Protein AF-A0AAV9LV92-F1 (afdb_monomer_lite)

Foldseek 3Di:
DVVQLVVCVVVVAQADPVRHHPCLLVVLQVVQVVQAQDDVVVPRDGHDDDDDDDDDVPDCPDPNNVSNCVRDPDDDDDDPVVVVVVD

Radius of gyration: 16.42 Å; chains: 1; bounding box: 33×42×42 Å

Sequence (87 aa):
MHAYHQMSFLLRRPPGREAYPGDVFYLHSRHLERAAKLSSSLGEGSMTALPIVETQSGDVSAYILINVISITDGQIFLSTDLFNFGI

pLDDT: mean 87.76, std 5.75, range [68.06, 95.88]

InterPro domains:
  IPR000194 ATPase, F1/V1/A1 complex, alpha/beta subunit, nucleotide-binding domain [PF00006] (2-86)
  IPR005294 ATP synthase, F1 complex, alpha subunit [PTHR48082] (2-87)
  IPR027417 P-loop containing nucleoside triphosphate hydrolase [SSF52540] (2-87)

Structure (mmCIF, N/CA/C/O backbone):
data_AF-A0AAV9LV92-F1
#
_entry.id   AF-A0AAV9LV92-F1
#
loop_
_atom_site.group_PDB
_atom_site.id
_atom_site.type_symbol
_atom_site.label_atom_id
_atom_site.label_alt_id
_atom_site.label_comp_id
_atom_site.label_asym_id
_atom_site.label_entity_id
_atom_site.label_seq_id
_atom_site.pdbx_PDB_ins_code
_atom_site.Cartn_x
_atom_site.Cartn_y
_atom_site.Cartn_z
_atom_site.occupancy
_atom_site.B_iso_or_equiv
_at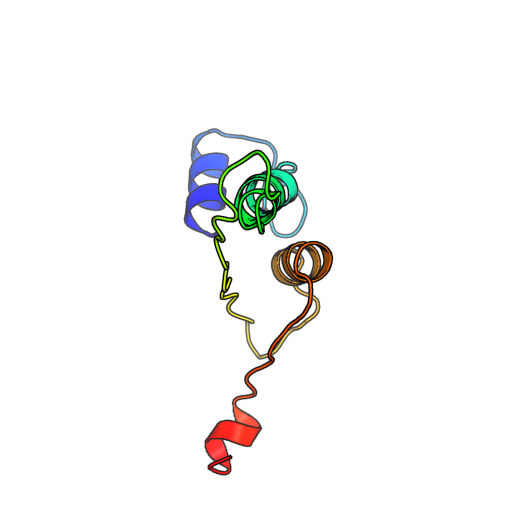om_site.auth_seq_id
_atom_site.auth_comp_id
_atom_site.auth_asym_id
_atom_site.auth_atom_id
_atom_site.pdbx_PDB_model_num
ATOM 1 N N . MET A 1 1 ? -3.161 -1.228 -10.891 1.00 68.06 1 MET A N 1
ATOM 2 C CA . MET A 1 1 ? -2.855 0.218 -11.035 1.00 68.06 1 MET A CA 1
ATOM 3 C C . MET A 1 1 ? -3.014 0.748 -12.465 1.00 68.06 1 MET A C 1
ATOM 5 O O . MET A 1 1 ? -3.409 1.899 -12.618 1.00 68.06 1 MET A O 1
ATOM 9 N N . HIS A 1 2 ? -2.788 -0.064 -13.507 1.00 76.88 2 HIS A N 1
ATOM 10 C CA . HIS A 1 2 ? -2.872 0.362 -14.915 1.00 76.88 2 HIS A CA 1
ATOM 11 C C . HIS A 1 2 ? -4.198 1.025 -15.328 1.00 76.88 2 HIS A C 1
ATOM 13 O O . HIS A 1 2 ? -4.176 2.019 -16.047 1.00 76.88 2 HIS A O 1
ATOM 19 N N . ALA A 1 3 ? -5.340 0.566 -14.804 1.00 78.00 3 ALA A N 1
ATOM 20 C CA . ALA A 1 3 ? -6.634 1.187 -15.095 1.00 78.00 3 ALA A CA 1
ATOM 21 C C . ALA A 1 3 ? -6.712 2.654 -14.622 1.00 78.00 3 ALA A C 1
ATOM 23 O O . ALA A 1 3 ? -7.158 3.520 -15.369 1.00 78.00 3 ALA A O 1
ATOM 24 N N . TYR A 1 4 ? -6.219 2.963 -13.416 1.00 80.75 4 TYR A N 1
ATOM 25 C CA . TYR A 1 4 ? -6.238 4.335 -12.893 1.00 80.75 4 TYR A CA 1
ATOM 26 C C . TYR A 1 4 ? -5.272 5.258 -13.642 1.00 80.75 4 TYR A C 1
ATOM 28 O O . TYR A 1 4 ? -5.587 6.418 -13.912 1.00 80.75 4 TYR A O 1
ATOM 36 N N . HIS A 1 5 ? -4.116 4.719 -14.029 1.00 79.56 5 HIS A N 1
ATOM 37 C CA . HIS A 1 5 ? -3.166 5.394 -14.903 1.00 79.56 5 HIS A CA 1
ATOM 38 C C . HIS A 1 5 ? -3.820 5.756 -16.246 1.00 79.56 5 HIS A C 1
ATOM 40 O O . HIS A 1 5 ? -3.877 6.930 -16.603 1.00 79.56 5 HIS A O 1
ATOM 46 N N . GLN A 1 6 ? -4.417 4.782 -16.943 1.00 79.75 6 GLN A N 1
ATOM 47 C CA . GLN A 1 6 ? -5.100 5.013 -18.223 1.00 79.75 6 GLN A CA 1
ATOM 48 C C . GLN A 1 6 ? -6.253 6.017 -18.108 1.00 79.75 6 GLN A C 1
ATOM 50 O O . GLN A 1 6 ? -6.373 6.912 -18.943 1.00 79.75 6 GLN A O 1
ATOM 55 N N . MET A 1 7 ? -7.067 5.925 -17.053 1.00 83.94 7 MET A N 1
ATOM 56 C CA . MET A 1 7 ? -8.124 6.906 -16.790 1.00 83.94 7 MET A CA 1
ATOM 57 C C . MET A 1 7 ? -7.563 8.316 -16.583 1.00 83.94 7 MET A C 1
ATOM 59 O O . MET A 1 7 ? -8.103 9.280 -17.121 1.00 83.94 7 MET A O 1
ATOM 63 N N . SER A 1 8 ? -6.463 8.449 -15.842 1.00 79.31 8 SER A N 1
ATOM 64 C CA . SER A 1 8 ? -5.828 9.748 -15.590 1.00 79.31 8 SER A CA 1
ATOM 65 C C . SER A 1 8 ? -5.266 10.373 -16.868 1.00 79.31 8 SER A C 1
ATOM 67 O O . SER A 1 8 ? -5.417 11.579 -17.069 1.00 79.31 8 SER A O 1
ATOM 69 N N . PHE A 1 9 ? -4.710 9.549 -17.762 1.00 78.06 9 PHE A N 1
ATOM 70 C CA . PHE A 1 9 ? -4.278 9.968 -19.098 1.00 78.06 9 PHE A CA 1
ATOM 71 C C . PHE A 1 9 ? -5.436 10.465 -19.963 1.00 78.06 9 PHE A C 1
ATOM 73 O O . PHE A 1 9 ? -5.347 11.549 -20.541 1.00 78.06 9 PHE A O 1
ATOM 80 N N . LEU A 1 10 ? -6.543 9.715 -20.016 1.00 87.00 10 LEU A N 1
ATOM 81 C CA . LEU A 1 10 ? -7.749 10.114 -20.753 1.00 87.00 10 LEU A CA 1
ATOM 82 C C . LEU A 1 10 ? -8.310 11.451 -20.249 1.00 87.00 10 LEU A C 1
ATOM 84 O O . LEU A 1 10 ? -8.747 12.284 -21.041 1.00 87.00 10 LEU A O 1
ATOM 88 N N . LEU A 1 11 ? -8.243 11.677 -18.937 1.00 88.62 11 LEU A N 1
ATOM 89 C CA . LEU A 1 11 ? -8.692 12.906 -18.282 1.00 88.62 11 LEU A CA 1
ATOM 90 C C . LEU A 1 11 ? -7.660 14.045 -18.323 1.00 88.62 11 LEU A C 1
ATOM 92 O O . LEU A 1 11 ? -7.898 15.092 -17.723 1.00 88.62 11 LEU A O 1
ATOM 96 N N . ARG A 1 12 ? -6.526 13.861 -19.016 1.00 87.56 12 ARG A N 1
ATOM 97 C CA . ARG A 1 12 ? -5.432 14.843 -19.130 1.00 87.56 12 ARG A CA 1
ATOM 98 C C . ARG A 1 12 ? -4.929 15.359 -17.778 1.00 87.56 12 ARG A C 1
ATOM 100 O O . ARG A 1 12 ? -4.522 16.515 -17.662 1.00 87.56 12 ARG A O 1
ATOM 107 N N . ARG A 1 13 ? -4.951 14.513 -16.745 1.00 87.50 13 ARG A N 1
ATOM 108 C CA . ARG A 1 13 ? -4.303 14.846 -15.474 1.00 87.50 13 ARG A CA 1
ATOM 109 C C . ARG A 1 13 ? -2.784 14.860 -15.677 1.00 87.50 13 ARG A C 1
ATOM 111 O O . ARG A 1 13 ? -2.274 14.003 -16.398 1.00 87.50 13 ARG A O 1
ATOM 118 N N . PRO A 1 14 ? -2.059 15.810 -15.066 1.00 84.12 14 PRO A N 1
ATOM 119 C CA . PRO A 1 14 ? -0.611 15.877 -15.209 1.00 84.12 14 PRO A CA 1
ATOM 120 C C . PRO A 1 14 ? 0.036 14.590 -14.658 1.00 84.12 14 PRO A C 1
ATOM 122 O O . PRO A 1 14 ? -0.261 14.210 -13.520 1.00 84.12 14 PRO A O 1
ATOM 125 N N . PRO A 1 15 ? 0.888 13.904 -15.443 1.00 86.62 15 PRO A N 1
ATOM 126 C CA . PRO A 1 15 ? 1.581 12.705 -14.989 1.00 86.62 15 PRO A CA 1
ATOM 127 C C . PRO A 1 15 ? 2.738 13.059 -14.044 1.00 86.62 15 PRO A C 1
ATOM 129 O O . PRO A 1 15 ? 3.386 14.095 -14.190 1.00 86.62 15 PRO A O 1
ATOM 132 N N . GLY A 1 16 ? 2.999 12.177 -13.082 1.00 84.25 16 GLY A N 1
ATOM 133 C CA . GLY A 1 16 ? 4.128 12.229 -12.156 1.00 84.25 16 GLY A CA 1
ATOM 134 C C . GLY A 1 16 ? 5.151 11.123 -12.433 1.00 84.25 16 GLY A C 1
ATOM 135 O O . GLY A 1 16 ? 5.425 10.771 -13.583 1.00 84.25 16 GLY A O 1
ATOM 136 N N . ARG A 1 17 ? 5.738 10.565 -11.366 1.00 83.19 17 ARG A N 1
ATOM 137 C CA . ARG A 1 17 ? 6.741 9.491 -11.455 1.00 83.19 17 ARG A CA 1
ATOM 138 C C . ARG A 1 17 ? 6.144 8.233 -12.097 1.00 83.19 17 ARG A C 1
ATOM 140 O O . ARG A 1 17 ? 5.025 7.848 -11.769 1.00 83.19 17 ARG A O 1
ATOM 147 N N . GLU A 1 18 ? 6.893 7.615 -13.016 1.00 80.19 18 GLU A N 1
ATOM 148 C CA . GLU A 1 18 ? 6.442 6.452 -13.809 1.00 80.19 18 GLU A CA 1
ATOM 149 C C . GLU A 1 18 ? 5.086 6.685 -14.507 1.00 80.19 18 GLU A C 1
ATOM 151 O O . GLU A 1 18 ? 4.303 5.761 -14.693 1.00 80.19 18 GLU A O 1
ATOM 156 N N . ALA A 1 19 ? 4.799 7.941 -14.874 1.00 83.75 19 ALA A N 1
ATOM 157 C CA . ALA A 1 19 ? 3.563 8.383 -15.517 1.00 83.75 19 ALA A CA 1
ATOM 158 C C . ALA A 1 19 ? 2.271 8.236 -14.676 1.00 83.75 19 ALA A C 1
ATOM 160 O O . ALA A 1 19 ? 1.181 8.585 -15.132 1.00 83.75 19 ALA A O 1
ATOM 161 N N . TYR A 1 20 ? 2.375 7.840 -13.405 1.00 84.31 20 TYR A N 1
ATOM 162 C CA . TYR A 1 20 ? 1.239 7.814 -12.488 1.00 84.31 20 TYR A CA 1
ATOM 163 C C . TYR A 1 20 ? 0.837 9.219 -12.021 1.00 84.31 20 TYR A C 1
ATOM 165 O O . TYR A 1 20 ? 1.698 10.077 -11.820 1.00 84.31 20 TYR A O 1
ATOM 173 N N . PRO A 1 21 ? -0.462 9.477 -11.805 1.00 84.31 21 PRO A N 1
ATOM 174 C CA . PRO A 1 21 ? -0.924 10.722 -11.194 1.00 84.31 21 PRO A CA 1
ATOM 175 C C . PRO A 1 21 ? -0.452 10.831 -9.733 1.00 84.31 21 PRO A C 1
ATOM 177 O O . PRO A 1 21 ? -0.261 9.825 -9.046 1.00 84.31 21 PRO A O 1
ATOM 180 N N . GLY A 1 22 ? -0.304 12.062 -9.231 1.00 84.25 22 GLY A N 1
ATOM 181 C CA . GLY A 1 22 ? 0.243 12.325 -7.891 1.00 84.25 22 GLY A CA 1
ATOM 182 C C . GLY A 1 22 ? -0.581 11.775 -6.716 1.00 84.25 22 GLY A C 1
ATOM 183 O O . GLY A 1 22 ? -0.057 11.633 -5.617 1.00 84.25 22 GLY A O 1
ATOM 184 N N . ASP A 1 23 ? -1.850 11.423 -6.935 1.00 87.94 23 ASP A N 1
ATOM 185 C CA . ASP A 1 23 ? -2.751 10.855 -5.924 1.00 87.94 23 ASP A CA 1
ATOM 186 C C . ASP A 1 23 ? -2.771 9.314 -5.903 1.00 87.94 23 ASP A C 1
ATOM 188 O O . ASP A 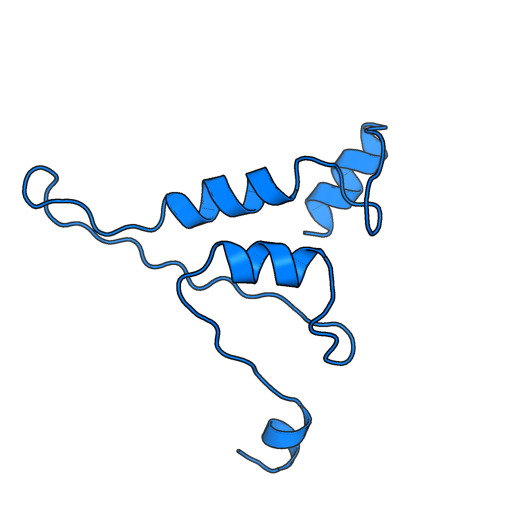1 23 ? -3.571 8.711 -5.185 1.00 87.94 23 ASP A O 1
ATOM 192 N N . VAL A 1 24 ? -1.869 8.646 -6.635 1.00 87.56 24 VAL A N 1
ATOM 193 C CA . VAL A 1 24 ? -1.799 7.175 -6.663 1.00 87.56 24 VAL A CA 1
ATOM 194 C C . VAL A 1 24 ? -1.504 6.566 -5.288 1.00 87.56 24 VAL A C 1
ATOM 196 O O . VAL A 1 24 ? -2.078 5.537 -4.939 1.00 87.56 24 VAL A O 1
ATOM 199 N N . PHE A 1 25 ? -0.681 7.226 -4.466 1.00 90.94 25 PHE A N 1
ATOM 200 C CA . PHE A 1 25 ? -0.438 6.804 -3.083 1.00 90.94 25 PHE A CA 1
ATOM 201 C C . PHE A 1 25 ? -1.731 6.843 -2.257 1.00 90.94 25 PHE A C 1
ATOM 203 O O . PHE A 1 25 ?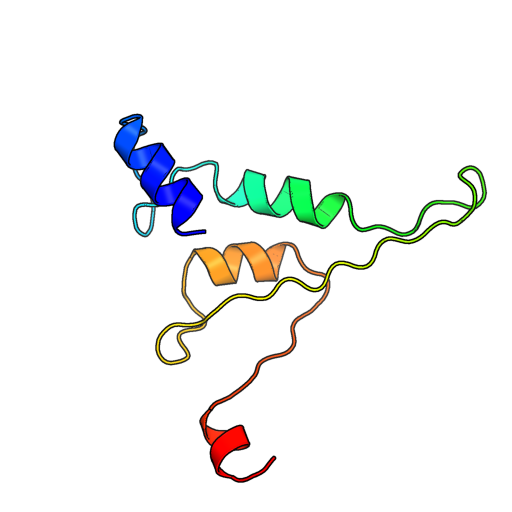 -2.063 5.879 -1.570 1.00 90.94 25 PHE A O 1
ATOM 210 N N . TYR A 1 26 ? -2.502 7.928 -2.391 1.00 89.62 26 TYR A N 1
ATOM 211 C CA . TYR A 1 26 ? -3.762 8.112 -1.673 1.00 89.62 26 TYR A CA 1
ATOM 212 C C . TYR A 1 26 ? -4.804 7.041 -2.023 1.00 89.62 26 TYR A C 1
ATOM 214 O O . TYR A 1 26 ? -5.586 6.624 -1.170 1.00 89.62 26 TYR A O 1
ATOM 222 N N . LEU A 1 27 ? -4.815 6.557 -3.269 1.00 90.06 27 LEU A N 1
ATOM 223 C CA . LEU A 1 27 ? -5.697 5.458 -3.659 1.00 90.06 27 LEU A CA 1
ATOM 224 C C . LEU A 1 27 ? -5.396 4.157 -2.921 1.00 90.06 27 LEU A C 1
ATOM 226 O O . LEU A 1 27 ? -6.331 3.456 -2.530 1.00 90.06 27 LEU A O 1
ATOM 230 N N . HIS A 1 28 ? -4.117 3.828 -2.754 1.00 90.94 28 HIS A N 1
ATOM 231 C CA . HIS A 1 28 ? -3.712 2.620 -2.047 1.00 90.94 28 HIS A CA 1
ATOM 232 C C . HIS A 1 28 ? -3.934 2.760 -0.545 1.00 90.94 28 HIS A C 1
ATOM 234 O O . HIS A 1 28 ? -4.538 1.869 0.052 1.00 90.94 28 HIS A O 1
ATOM 240 N N . SER A 1 29 ? -3.552 3.900 0.040 1.00 91.19 29 SER A N 1
ATOM 241 C CA . SER A 1 29 ? -3.692 4.122 1.480 1.00 91.19 29 SER A CA 1
ATOM 242 C C . SER A 1 29 ? -5.152 4.070 1.909 1.00 91.19 29 SER A C 1
ATOM 244 O O . SER A 1 29 ? -5.516 3.246 2.737 1.00 91.19 29 SER A O 1
ATOM 246 N N . ARG A 1 30 ? -6.048 4.821 1.256 1.00 92.69 30 ARG A N 1
ATOM 247 C CA . ARG A 1 30 ? -7.473 4.820 1.631 1.00 92.69 30 ARG A CA 1
ATOM 248 C C . ARG A 1 30 ? -8.150 3.450 1.502 1.00 92.69 30 ARG A C 1
ATOM 250 O O . ARG A 1 30 ? -9.231 3.251 2.052 1.00 92.69 30 ARG A O 1
ATOM 257 N N . HIS A 1 31 ? -7.610 2.562 0.666 1.00 89.75 31 HIS A N 1
ATOM 258 C CA . HIS A 1 31 ? -8.161 1.227 0.476 1.00 89.75 31 HIS A CA 1
ATOM 259 C C . HIS A 1 31 ? -7.659 0.274 1.560 1.00 89.75 31 HIS A C 1
ATOM 261 O O . HIS A 1 31 ? -8.474 -0.414 2.168 1.00 89.75 31 HIS A O 1
ATOM 267 N N . LEU A 1 32 ? -6.350 0.273 1.824 1.00 92.44 32 LEU A N 1
ATOM 268 C CA . LEU A 1 32 ? -5.718 -0.629 2.786 1.00 92.44 32 LEU A CA 1
ATOM 269 C C . LEU A 1 32 ? -5.977 -0.224 4.240 1.00 92.44 32 LEU A C 1
ATOM 271 O O . LEU A 1 32 ? -6.281 -1.091 5.044 1.00 92.44 32 LEU A O 1
ATOM 275 N N . GLU A 1 33 ? -6.019 1.071 4.552 1.00 92.06 33 GLU A N 1
ATOM 276 C CA . GLU A 1 33 ? -6.333 1.587 5.899 1.00 92.06 33 GLU A CA 1
ATOM 277 C C . GLU A 1 33 ? -7.750 1.224 6.382 1.00 92.06 33 GLU A C 1
ATOM 279 O O . GLU A 1 33 ? -8.087 1.358 7.555 1.00 92.06 33 GLU A O 1
ATOM 284 N N . ARG A 1 34 ? -8.627 0.762 5.481 1.00 92.25 34 ARG A N 1
ATOM 285 C CA . ARG A 1 34 ? -9.962 0.264 5.851 1.00 92.25 34 ARG A CA 1
ATOM 286 C C . ARG A 1 34 ? -9.943 -1.183 6.337 1.00 92.25 34 ARG A C 1
ATOM 288 O O . ARG A 1 34 ? -10.917 -1.615 6.953 1.00 92.25 34 ARG A O 1
ATOM 295 N N . ALA A 1 35 ? -8.887 -1.932 6.034 1.00 92.75 35 ALA A N 1
ATOM 296 C CA . ALA A 1 35 ? -8.714 -3.298 6.487 1.00 92.75 35 ALA A CA 1
ATOM 297 C C . ALA A 1 35 ? -8.115 -3.279 7.897 1.00 92.75 35 ALA A C 1
ATOM 299 O O . ALA A 1 35 ? -6.906 -3.198 8.075 1.00 92.75 35 ALA A O 1
ATOM 300 N N . ALA A 1 36 ? -8.987 -3.305 8.902 1.00 93.94 36 ALA A N 1
ATOM 301 C CA . ALA A 1 36 ? -8.595 -3.221 10.301 1.00 93.94 36 ALA A CA 1
ATOM 302 C C . ALA A 1 36 ? -9.388 -4.205 11.167 1.00 93.94 36 ALA A C 1
ATOM 304 O O . ALA A 1 36 ? -10.416 -4.760 10.759 1.00 93.94 36 ALA A O 1
ATOM 305 N N . LYS A 1 37 ? -8.909 -4.393 12.399 1.00 94.00 37 LYS A N 1
ATOM 306 C CA . LYS A 1 37 ? -9.666 -5.024 13.480 1.00 94.00 37 LYS A CA 1
ATOM 307 C C . LYS A 1 37 ? -10.388 -3.944 14.282 1.00 94.00 37 LYS A C 1
ATOM 309 O O . LYS A 1 37 ? -9.757 -3.031 14.808 1.00 94.00 37 LYS A O 1
ATOM 314 N N . LEU A 1 38 ? -11.708 -4.055 14.368 1.00 94.75 38 LEU A N 1
ATOM 315 C CA . LEU A 1 38 ? -12.547 -3.138 15.125 1.00 94.75 38 LEU A CA 1
ATOM 316 C C . LEU A 1 38 ? -12.421 -3.396 16.631 1.00 94.75 38 LEU A C 1
ATOM 318 O O . LEU A 1 38 ? -12.140 -4.510 17.075 1.00 94.75 38 LEU A O 1
ATOM 322 N N . SER A 1 39 ? -12.647 -2.349 17.423 1.00 93.19 39 SER A N 1
ATOM 323 C CA . SER A 1 39 ? -12.666 -2.425 18.883 1.00 93.19 39 SER A CA 1
ATOM 324 C C . SER A 1 39 ? -13.864 -3.226 19.402 1.00 93.19 39 SER A C 1
ATOM 326 O O . SER A 1 39 ? -14.872 -3.397 18.712 1.00 93.19 39 SER A O 1
ATOM 328 N N . SER A 1 40 ? -13.805 -3.642 20.670 1.00 93.69 40 SER A N 1
ATOM 329 C CA . SER A 1 40 ? -14.902 -4.359 21.337 1.00 93.69 40 SER A CA 1
ATOM 330 C C . SER A 1 40 ? -16.214 -3.572 21.376 1.00 93.69 40 SER A C 1
ATOM 332 O O . SER A 1 40 ? -17.287 -4.155 21.263 1.00 93.69 40 SER A O 1
ATOM 334 N N . SER A 1 41 ? -16.149 -2.237 21.430 1.00 95.88 41 SER A N 1
ATOM 335 C CA . SER A 1 41 ? -17.324 -1.357 21.325 1.00 95.88 41 SER A CA 1
ATOM 336 C C . SER A 1 41 ? -18.022 -1.394 19.959 1.00 95.88 41 SER A C 1
ATOM 338 O O . SER A 1 41 ? -19.181 -1.000 19.859 1.00 95.88 41 SER A O 1
ATOM 340 N N . LEU A 1 42 ? -17.330 -1.855 18.914 1.00 91.69 42 LEU A N 1
ATOM 341 C CA . LEU A 1 42 ? -17.810 -1.929 17.532 1.00 91.69 42 LEU A CA 1
ATOM 342 C C . LEU A 1 42 ? -18.031 -3.380 17.064 1.00 91.69 42 LEU A C 1
ATOM 344 O O . LEU A 1 42 ? -18.176 -3.626 15.869 1.00 91.69 42 LEU A O 1
ATOM 348 N N . GLY A 1 43 ? -18.067 -4.344 17.992 1.00 91.69 43 GLY A N 1
ATOM 349 C CA . GLY A 1 43 ? -18.399 -5.743 17.701 1.00 91.69 43 GLY A CA 1
ATOM 350 C C . GLY A 1 43 ? -17.230 -6.618 17.239 1.00 91.69 43 GLY A C 1
ATOM 351 O O . GLY A 1 43 ? -17.475 -7.697 16.712 1.00 91.69 43 GLY A O 1
ATOM 352 N N . GLU A 1 44 ? -15.979 -6.170 17.420 1.00 92.62 44 GLU A N 1
ATOM 353 C CA . GLU A 1 44 ? -14.746 -6.956 17.182 1.00 92.62 44 GLU A CA 1
ATOM 354 C C . GLU A 1 44 ? -14.568 -7.542 15.770 1.00 92.62 44 GLU A C 1
ATOM 356 O O . GLU A 1 44 ? -13.746 -8.435 15.556 1.00 92.62 44 GLU A O 1
ATOM 361 N N . GLY A 1 45 ? -15.306 -7.029 14.784 1.00 94.31 45 GLY A N 1
ATOM 362 C CA . GLY A 1 45 ? -15.173 -7.447 13.392 1.00 94.31 45 GLY A CA 1
ATOM 363 C C . GLY A 1 45 ? -13.770 -7.184 12.842 1.00 94.31 45 GLY A C 1
ATOM 364 O O . GLY A 1 45 ? -13.108 -6.216 13.217 1.00 94.31 45 GLY A O 1
ATOM 365 N N . SER A 1 46 ? -13.316 -8.031 11.923 1.00 95.12 46 SER A N 1
ATOM 366 C CA . SER A 1 46 ? -12.014 -7.881 11.272 1.00 95.12 46 SER A CA 1
ATOM 367 C C . SER A 1 46 ? -12.137 -7.951 9.759 1.00 95.12 46 SER A C 1
ATOM 369 O O . SER A 1 46 ? -12.852 -8.799 9.226 1.00 95.12 46 SER A O 1
ATOM 371 N N . MET A 1 47 ? -11.373 -7.107 9.075 1.00 94.38 47 MET A N 1
ATOM 372 C CA . MET A 1 47 ? -11.152 -7.191 7.637 1.00 94.38 47 MET A CA 1
ATOM 373 C C . MET A 1 47 ? -9.651 -7.302 7.385 1.00 94.38 47 MET A C 1
ATOM 375 O O . MET A 1 47 ? -8.907 -6.380 7.696 1.00 94.38 47 MET A O 1
ATOM 379 N N . THR A 1 48 ? -9.212 -8.426 6.823 1.00 93.56 48 THR A N 1
ATOM 380 C CA . THR A 1 48 ? -7.809 -8.651 6.453 1.00 93.56 48 THR A CA 1
ATOM 381 C C . THR A 1 48 ? -7.635 -8.388 4.963 1.00 93.56 48 THR A C 1
ATOM 383 O O . THR A 1 48 ? -8.321 -9.002 4.146 1.00 93.56 48 THR A O 1
ATOM 386 N N . ALA A 1 49 ? -6.721 -7.488 4.602 1.00 92.75 49 ALA A N 1
ATOM 387 C CA . ALA A 1 49 ? -6.345 -7.247 3.214 1.00 92.75 49 ALA A CA 1
ATOM 388 C C . ALA A 1 49 ? -5.051 -7.990 2.873 1.00 92.75 49 ALA A C 1
ATOM 390 O O . ALA A 1 49 ? -4.081 -7.939 3.622 1.00 92.75 49 ALA A O 1
ATOM 391 N N . LEU A 1 50 ? -5.037 -8.647 1.713 1.00 93.94 50 LEU A N 1
ATOM 392 C CA . LEU A 1 50 ? -3.855 -9.291 1.139 1.00 93.94 50 LEU A CA 1
ATOM 393 C C . LEU A 1 50 ? -3.596 -8.681 -0.247 1.00 93.94 50 LEU A C 1
ATOM 395 O O . LEU A 1 50 ? -4.034 -9.240 -1.256 1.00 93.94 50 LEU A O 1
ATOM 399 N N . PRO A 1 51 ? -2.979 -7.486 -0.322 1.00 92.12 51 PRO A N 1
ATOM 400 C CA . PRO A 1 51 ? -2.699 -6.849 -1.600 1.00 92.12 51 PRO A CA 1
ATOM 401 C C . PRO A 1 51 ? -1.629 -7.623 -2.373 1.00 92.12 51 PRO A C 1
ATOM 403 O O . PRO A 1 51 ? -0.595 -7.994 -1.825 1.00 92.12 51 PRO A O 1
ATOM 406 N N . ILE A 1 52 ? -1.863 -7.816 -3.671 1.00 91.56 52 ILE A N 1
ATOM 407 C CA . ILE A 1 52 ? -0.902 -8.426 -4.593 1.00 91.56 52 ILE A CA 1
ATOM 408 C C . ILE A 1 52 ? -0.386 -7.336 -5.528 1.00 91.56 52 ILE A C 1
ATOM 410 O O . ILE A 1 52 ? -1.174 -6.607 -6.139 1.00 91.56 52 ILE A O 1
ATOM 414 N N . VAL A 1 53 ? 0.937 -7.233 -5.642 1.00 90.56 53 VAL A N 1
ATOM 415 C CA . VAL A 1 53 ? 1.616 -6.308 -6.553 1.00 90.56 53 VAL A CA 1
ATOM 416 C C . VAL A 1 53 ? 2.569 -7.110 -7.424 1.00 90.56 53 VAL A C 1
ATOM 418 O O . VAL A 1 53 ? 3.423 -7.830 -6.920 1.00 90.56 53 VAL A O 1
ATOM 421 N N . GLU A 1 54 ? 2.405 -6.987 -8.735 1.00 89.31 54 GLU A N 1
ATOM 422 C CA . GLU A 1 54 ? 3.297 -7.604 -9.712 1.00 89.31 54 GLU A CA 1
ATOM 423 C C . GLU A 1 54 ? 4.578 -6.773 -9.842 1.00 89.31 54 GLU A C 1
ATOM 425 O O . GLU A 1 54 ? 4.519 -5.562 -10.073 1.00 89.31 54 GLU A O 1
ATOM 430 N N . THR A 1 55 ? 5.734 -7.423 -9.712 1.00 87.69 55 THR A N 1
ATOM 431 C CA . THR A 1 55 ? 7.036 -6.816 -9.997 1.00 87.69 55 THR A CA 1
ATOM 432 C C . THR A 1 55 ? 7.453 -7.151 -11.425 1.00 87.69 55 THR A C 1
ATOM 434 O O . THR A 1 55 ? 7.296 -8.277 -11.893 1.00 87.69 55 THR A O 1
ATOM 437 N N . GLN A 1 56 ? 7.988 -6.167 -12.144 1.00 83.69 56 GLN A N 1
ATOM 438 C CA . GLN A 1 56 ? 8.524 -6.390 -13.484 1.00 83.69 56 GLN A CA 1
ATOM 439 C C . GLN A 1 56 ? 9.976 -6.844 -13.348 1.00 83.69 56 GLN A C 1
ATOM 441 O O . GLN A 1 56 ? 10.792 -6.130 -12.771 1.00 83.69 56 GLN A O 1
ATOM 446 N N . SER A 1 57 ? 10.295 -8.045 -13.835 1.00 82.75 57 SER A N 1
ATOM 447 C CA . SER A 1 57 ? 11.650 -8.622 -13.767 1.00 82.75 57 SER A CA 1
ATOM 448 C C . SER A 1 57 ? 12.257 -8.659 -12.353 1.00 82.75 57 SER A C 1
ATOM 450 O O . SER A 1 57 ? 13.471 -8.553 -12.198 1.00 82.75 57 SER A O 1
ATOM 452 N N . GLY A 1 58 ? 11.423 -8.774 -11.313 1.00 74.44 58 GLY A N 1
ATOM 453 C CA . GLY A 1 58 ? 11.879 -8.763 -9.920 1.00 74.44 58 GLY A CA 1
ATOM 454 C C . GLY A 1 58 ? 12.336 -7.395 -9.400 1.00 74.44 58 GLY A C 1
ATOM 455 O O . GLY A 1 58 ? 12.920 -7.336 -8.319 1.00 74.44 58 GLY A O 1
ATOM 456 N N . ASP A 1 59 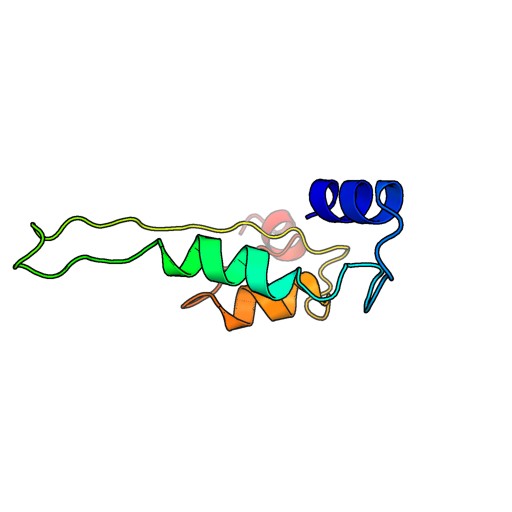? 12.077 -6.297 -10.121 1.00 80.81 59 ASP A N 1
ATOM 457 C CA . ASP A 1 59 ? 12.442 -4.956 -9.662 1.00 80.81 59 ASP A CA 1
ATOM 458 C C . ASP A 1 59 ? 11.606 -4.538 -8.443 1.00 80.81 59 ASP A C 1
ATOM 460 O O . ASP A 1 59 ? 10.404 -4.267 -8.532 1.00 80.81 59 ASP A O 1
ATOM 464 N N . VAL A 1 60 ? 12.275 -4.471 -7.290 1.00 77.69 60 VAL A N 1
ATOM 465 C CA . VAL A 1 60 ? 11.686 -4.044 -6.015 1.00 77.69 60 VAL A CA 1
ATOM 466 C C . VAL A 1 60 ? 11.702 -2.525 -5.805 1.00 77.69 60 VAL A C 1
ATOM 468 O O . VAL A 1 60 ? 11.202 -2.027 -4.797 1.00 77.69 60 VAL A O 1
ATOM 471 N N . SER A 1 61 ? 12.272 -1.770 -6.744 1.00 81.31 61 SER A N 1
ATOM 472 C CA . SER A 1 61 ? 12.420 -0.312 -6.648 1.00 81.31 61 SER A CA 1
ATOM 473 C C . SER A 1 61 ? 11.311 0.457 -7.372 1.00 81.31 61 SER A C 1
ATOM 475 O O . SER A 1 61 ? 11.309 1.692 -7.354 1.00 81.31 61 SER A O 1
ATOM 477 N N . ALA A 1 62 ? 10.370 -0.257 -7.997 1.00 87.62 62 ALA A N 1
ATOM 478 C CA . ALA A 1 62 ? 9.239 0.330 -8.703 1.00 87.62 62 ALA A CA 1
ATOM 479 C C . ALA A 1 62 ? 8.414 1.236 -7.776 1.00 87.62 62 ALA A C 1
ATOM 481 O O . ALA A 1 62 ? 8.100 0.878 -6.635 1.00 87.62 62 ALA A O 1
ATOM 482 N N . TYR A 1 63 ? 8.021 2.410 -8.278 1.00 86.38 63 TYR A N 1
ATOM 483 C CA . TYR A 1 63 ? 7.363 3.447 -7.478 1.00 86.38 63 TYR A CA 1
ATOM 484 C C . TYR A 1 63 ? 6.095 2.946 -6.776 1.00 86.38 63 TYR A C 1
ATOM 486 O O . TYR A 1 63 ? 5.869 3.212 -5.595 1.00 86.38 63 TYR A O 1
ATOM 494 N N . ILE A 1 64 ? 5.278 2.179 -7.496 1.00 87.62 64 ILE A N 1
ATOM 495 C CA . ILE A 1 64 ? 4.049 1.594 -6.960 1.00 87.62 64 ILE A CA 1
ATOM 496 C C . ILE A 1 64 ? 4.333 0.579 -5.854 1.00 87.62 64 ILE A C 1
ATOM 498 O O . ILE A 1 64 ? 3.612 0.551 -4.857 1.00 87.62 64 ILE A O 1
ATOM 502 N N . LEU A 1 65 ? 5.378 -0.233 -6.010 1.00 89.75 65 LEU A N 1
ATOM 503 C CA . LEU A 1 65 ? 5.723 -1.244 -5.022 1.00 89.75 65 LEU A CA 1
ATOM 504 C C . LEU A 1 65 ? 6.185 -0.593 -3.716 1.00 89.75 65 LEU A C 1
ATOM 506 O O . LEU A 1 65 ? 5.687 -0.960 -2.657 1.00 89.75 65 LEU A O 1
ATOM 510 N N . ILE A 1 66 ? 7.055 0.421 -3.792 1.00 90.88 66 ILE A N 1
ATOM 511 C CA . ILE A 1 66 ? 7.510 1.178 -2.614 1.00 90.88 66 ILE A CA 1
ATOM 512 C C . ILE A 1 66 ? 6.316 1.784 -1.866 1.00 90.88 66 ILE A C 1
ATOM 514 O O . ILE A 1 66 ? 6.235 1.677 -0.643 1.00 90.88 66 ILE A O 1
ATOM 518 N N . ASN A 1 67 ? 5.364 2.374 -2.599 1.00 91.19 67 ASN A N 1
ATOM 519 C CA . ASN A 1 67 ? 4.156 2.944 -2.006 1.00 91.19 67 ASN A CA 1
ATOM 520 C C . ASN A 1 67 ? 3.347 1.884 -1.248 1.00 91.19 67 ASN A C 1
ATOM 522 O O . ASN A 1 67 ? 2.969 2.123 -0.106 1.00 91.19 67 ASN A O 1
ATOM 526 N N . VAL A 1 68 ? 3.099 0.715 -1.847 1.00 91.31 68 VAL A N 1
ATOM 527 C CA . VAL A 1 68 ? 2.325 -0.350 -1.188 1.00 91.31 68 VAL A CA 1
ATOM 528 C C . VAL A 1 68 ? 3.071 -0.913 0.022 1.00 91.31 68 VAL A C 1
ATOM 530 O O . VAL A 1 68 ? 2.461 -1.017 1.082 1.00 91.31 68 VAL A O 1
ATOM 533 N N . ILE A 1 69 ? 4.379 -1.180 -0.094 1.00 92.25 69 ILE A N 1
ATOM 534 C CA . ILE A 1 69 ? 5.208 -1.670 1.023 1.00 92.25 69 ILE A CA 1
ATOM 535 C C . ILE A 1 69 ? 5.169 -0.693 2.203 1.00 92.25 69 ILE A C 1
ATOM 537 O O . ILE A 1 69 ? 5.101 -1.123 3.347 1.00 92.25 69 ILE A O 1
ATOM 541 N N . SER A 1 70 ? 5.170 0.617 1.940 1.00 93.06 70 SER A N 1
ATOM 542 C CA . SER A 1 70 ? 5.101 1.627 3.004 1.00 93.06 70 SER A CA 1
ATOM 543 C C . SER A 1 70 ? 3.745 1.727 3.715 1.00 93.06 70 SER A C 1
ATOM 545 O O . SER A 1 70 ? 3.668 2.385 4.748 1.00 93.06 70 SER A O 1
ATOM 547 N N . ILE A 1 71 ? 2.688 1.121 3.162 1.00 92.31 71 ILE A N 1
ATOM 548 C CA . ILE A 1 71 ? 1.330 1.127 3.733 1.00 92.31 71 ILE A CA 1
ATOM 549 C C . ILE A 1 71 ? 1.028 -0.193 4.456 1.00 92.31 71 ILE A C 1
ATOM 551 O O . ILE A 1 71 ? 0.284 -0.208 5.427 1.00 92.31 71 ILE A O 1
ATOM 555 N N . THR A 1 72 ? 1.550 -1.315 3.963 1.00 92.50 72 THR A N 1
ATOM 556 C CA . THR A 1 72 ? 1.262 -2.647 4.511 1.00 92.50 72 THR A CA 1
ATOM 557 C C . THR A 1 72 ? 2.088 -2.966 5.756 1.00 92.50 72 THR A C 1
ATOM 559 O O . THR A 1 72 ? 3.266 -2.630 5.814 1.00 92.50 72 THR A O 1
ATOM 562 N N . ASP A 1 73 ? 1.520 -3.744 6.681 1.00 90.81 73 ASP A N 1
ATOM 563 C CA . ASP A 1 73 ? 2.201 -4.203 7.908 1.00 90.81 73 ASP A CA 1
ATOM 564 C C . ASP A 1 73 ? 3.289 -5.274 7.675 1.00 90.81 73 ASP A C 1
ATOM 566 O O . ASP A 1 73 ? 3.962 -5.714 8.609 1.00 90.81 73 ASP A O 1
ATOM 570 N N . GLY A 1 74 ? 3.458 -5.733 6.435 1.00 91.50 74 GLY A N 1
ATOM 571 C CA . GLY A 1 74 ? 4.483 -6.688 6.038 1.00 91.50 74 GLY A CA 1
ATOM 572 C C . GLY A 1 74 ? 4.320 -7.135 4.590 1.00 91.50 74 GLY A C 1
ATOM 573 O O . GLY A 1 74 ? 3.326 -6.825 3.931 1.00 91.50 74 GLY A O 1
ATOM 574 N N . GLN A 1 75 ? 5.296 -7.895 4.099 1.00 91.88 75 GLN A N 1
ATOM 575 C CA . GLN A 1 75 ? 5.314 -8.379 2.725 1.00 91.88 75 GLN A CA 1
ATOM 576 C C . GLN A 1 75 ? 5.773 -9.834 2.631 1.00 91.88 75 GLN A C 1
ATOM 578 O O . GLN A 1 75 ? 6.636 -10.287 3.381 1.00 91.88 75 GLN A O 1
ATOM 583 N N . ILE A 1 76 ? 5.215 -10.544 1.652 1.00 91.56 76 ILE A N 1
ATOM 584 C CA . ILE A 1 76 ? 5.663 -11.869 1.225 1.00 91.56 76 ILE A CA 1
ATOM 585 C C . ILE A 1 76 ? 6.180 -11.713 -0.202 1.00 91.56 76 ILE A C 1
ATOM 587 O O . ILE A 1 76 ? 5.438 -11.284 -1.085 1.00 91.56 76 ILE A O 1
ATOM 591 N N . PHE A 1 77 ? 7.456 -12.029 -0.422 1.00 90.12 77 PHE A N 1
ATOM 592 C CA . PHE A 1 77 ? 8.080 -11.935 -1.739 1.00 90.12 77 PHE A CA 1
ATOM 593 C C . PHE A 1 77 ? 8.112 -13.308 -2.409 1.00 90.12 77 PHE A C 1
ATOM 595 O O . PHE A 1 77 ? 8.616 -14.270 -1.832 1.00 90.12 77 PHE A O 1
ATOM 602 N N . LEU A 1 78 ? 7.594 -13.387 -3.632 1.00 88.94 78 LEU A N 1
ATOM 603 C CA . LEU A 1 78 ? 7.643 -14.589 -4.459 1.00 88.94 78 LEU A CA 1
ATOM 604 C C . LEU A 1 78 ? 8.761 -14.416 -5.490 1.00 88.94 78 LEU A C 1
ATOM 606 O O . LEU A 1 78 ? 8.707 -13.500 -6.309 1.00 88.94 78 LEU A O 1
ATOM 610 N N . SER A 1 79 ? 9.778 -15.278 -5.435 1.00 86.88 79 SER A N 1
ATOM 611 C CA . SER A 1 79 ? 10.888 -15.276 -6.392 1.00 86.88 79 SER A CA 1
ATOM 612 C C . SER A 1 79 ? 10.694 -16.363 -7.442 1.00 86.88 79 SER A C 1
ATOM 614 O O . SER A 1 79 ? 10.502 -17.531 -7.099 1.00 86.88 79 SER A O 1
ATOM 616 N N . THR A 1 80 ? 10.807 -15.990 -8.717 1.00 87.56 80 THR A N 1
ATOM 617 C CA . THR A 1 80 ? 10.757 -16.931 -9.844 1.00 87.56 80 THR A CA 1
ATOM 618 C C . THR A 1 80 ? 11.880 -17.964 -9.765 1.00 87.56 80 THR A C 1
ATOM 620 O O . THR A 1 80 ? 11.665 -19.120 -10.114 1.00 87.56 80 THR A O 1
ATOM 623 N N . ASP A 1 81 ? 13.058 -17.579 -9.264 1.00 87.44 81 ASP A N 1
ATOM 624 C CA . ASP A 1 81 ? 14.190 -18.498 -9.129 1.00 87.44 81 ASP A CA 1
ATOM 625 C C . ASP A 1 81 ? 13.876 -19.605 -8.121 1.00 87.44 81 ASP A C 1
ATOM 627 O O . ASP A 1 81 ? 14.032 -20.781 -8.435 1.00 87.44 81 ASP A O 1
ATOM 631 N N . LEU A 1 82 ? 13.360 -19.244 -6.939 1.00 87.19 82 LEU A N 1
ATOM 632 C CA . LEU A 1 82 ? 12.970 -20.212 -5.904 1.00 87.19 82 LEU A CA 1
ATOM 633 C C . LEU A 1 82 ? 11.854 -21.138 -6.393 1.00 87.19 82 LEU A C 1
ATOM 635 O O . LEU A 1 82 ? 11.957 -22.353 -6.235 1.00 87.19 82 LEU A O 1
ATOM 639 N N . PHE A 1 83 ? 10.865 -20.572 -7.088 1.00 88.12 83 PHE A N 1
ATOM 640 C CA . PHE A 1 83 ? 9.789 -21.344 -7.699 1.00 88.12 83 PHE A CA 1
ATOM 641 C C . PHE A 1 83 ? 10.31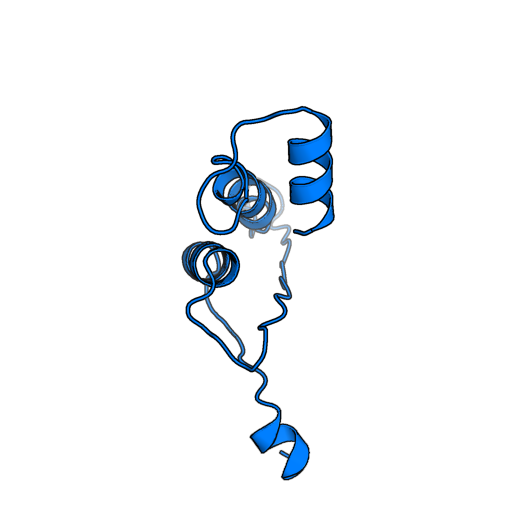8 -22.360 -8.725 1.00 88.12 83 PHE A C 1
ATOM 643 O O . PHE A 1 83 ? 9.910 -23.521 -8.722 1.00 88.12 83 PHE A O 1
ATOM 650 N N . ASN A 1 84 ? 11.278 -21.961 -9.567 1.00 88.69 84 ASN A N 1
ATOM 651 C CA . ASN A 1 84 ? 11.912 -22.851 -10.545 1.00 88.69 84 ASN A CA 1
ATOM 652 C C . ASN A 1 84 ? 12.766 -23.949 -9.886 1.00 88.69 84 ASN A C 1
ATOM 654 O O . ASN A 1 84 ? 12.917 -25.027 -10.459 1.00 88.69 84 ASN A O 1
ATOM 658 N 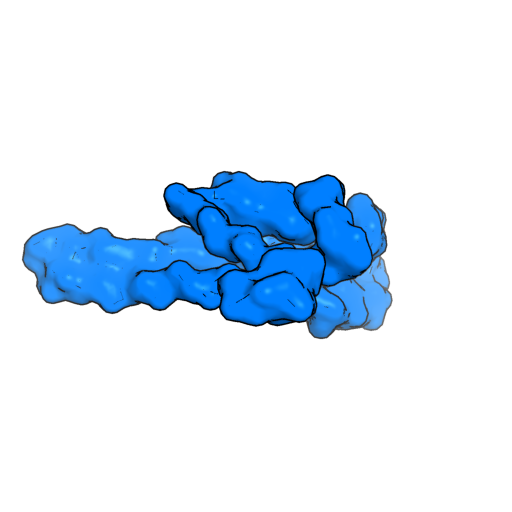N . PHE A 1 85 ? 13.296 -23.702 -8.684 1.00 90.81 85 PHE A N 1
ATOM 659 C CA . PHE A 1 85 ? 13.965 -24.715 -7.862 1.00 90.81 85 PHE A CA 1
ATOM 660 C C . PHE A 1 85 ? 12.990 -25.654 -7.127 1.00 90.81 85 PHE A C 1
ATOM 662 O O . PHE A 1 85 ? 13.442 -26.601 -6.482 1.00 90.81 85 PHE A O 1
ATOM 669 N N . GLY A 1 86 ? 11.674 -25.443 -7.253 1.00 83.06 86 GLY A N 1
ATOM 670 C CA . GLY A 1 86 ? 10.637 -26.260 -6.618 1.00 83.06 86 GLY A CA 1
ATOM 671 C C . GLY A 1 86 ? 10.417 -25.951 -5.134 1.00 83.06 86 GLY A C 1
ATOM 672 O O . GLY A 1 86 ? 9.929 -26.822 -4.412 1.00 83.06 86 GLY A O 1
ATOM 673 N N . ILE A 1 87 ? 10.810 -24.750 -4.690 1.00 68.38 87 ILE A N 1
ATOM 674 C CA . ILE A 1 87 ? 10.661 -24.240 -3.317 1.00 68.38 87 ILE A CA 1
ATOM 675 C C . ILE A 1 87 ? 9.487 -23.263 -3.247 1.00 68.38 87 ILE A C 1
ATOM 677 O O . ILE A 1 87 ? 9.356 -22.425 -4.170 1.00 68.38 87 ILE A O 1
#

Secondary structure (DSSP, 8-state):
-HHHHHHHHHTTPPP-GGG--TTHHHHHHHHHTT--BPPGGGT--B-------PPSTT-TT-HHHHHHHTTSS---PPPHHHHHTT-

Organism: NCBI:txid50273